Protein AF-A0A383C0L7-F1 (afdb_monomer_lite)

Radius of gyration: 10.31 Å; chains: 1; bounding box: 32×18×22 Å

Structure (mmCIF, N/CA/C/O backbone):
data_AF-A0A383C0L7-F1
#
_entry.id   AF-A0A383C0L7-F1
#
loop_
_atom_site.group_PDB
_atom_site.id
_atom_site.type_symbol
_atom_site.label_atom_id
_atom_site.label_alt_id
_atom_site.label_comp_id
_atom_site.label_asym_id
_atom_site.label_entity_id
_atom_site.label_seq_id
_atom_site.pdbx_PDB_ins_code
_atom_site.Cartn_x
_atom_site.Cartn_y
_atom_site.Cartn_z
_atom_site.occupancy
_atom_site.B_iso_or_equiv
_atom_site.auth_seq_id
_atom_site.auth_comp_id
_atom_site.auth_asym_id
_atom_site.auth_atom_id
_atom_site.pdbx_PDB_model_num
ATOM 1 N N . VAL A 1 1 ? -3.335 -4.710 7.653 1.00 84.38 1 VAL A N 1
ATOM 2 C CA . VAL A 1 1 ? -1.875 -4.955 7.761 1.00 84.38 1 VAL A CA 1
ATOM 3 C C . VAL A 1 1 ? -1.350 -5.901 6.676 1.00 84.38 1 VAL A C 1
ATOM 5 O O . VAL A 1 1 ? -0.635 -5.425 5.811 1.00 84.38 1 VAL A O 1
ATOM 8 N N . ILE A 1 2 ? -1.742 -7.186 6.618 1.00 94.25 2 ILE A N 1
ATOM 9 C CA . ILE A 1 2 ? -1.211 -8.153 5.617 1.00 94.25 2 ILE A CA 1
ATOM 10 C C . ILE A 1 2 ? -1.340 -7.651 4.166 1.00 94.25 2 ILE A C 1
ATOM 12 O O . ILE A 1 2 ? -0.365 -7.636 3.420 1.00 94.25 2 ILE A O 1
ATOM 16 N N . ASN A 1 3 ? -2.528 -7.175 3.782 1.00 96.44 3 ASN A N 1
ATOM 17 C CA . ASN A 1 3 ? -2.773 -6.663 2.430 1.00 96.44 3 ASN A CA 1
ATOM 18 C C . ASN A 1 3 ? -1.956 -5.399 2.099 1.00 96.44 3 ASN A C 1
ATOM 20 O O . ASN A 1 3 ? -1.634 -5.179 0.936 1.00 96.44 3 ASN A O 1
ATOM 24 N N . ASP A 1 4 ? -1.592 -4.591 3.102 1.00 96.69 4 ASP A N 1
ATOM 25 C CA . ASP A 1 4 ? -0.721 -3.424 2.900 1.00 96.69 4 ASP A CA 1
ATOM 26 C C . ASP A 1 4 ? 0.717 -3.863 2.597 1.00 96.69 4 ASP A C 1
ATOM 28 O O . ASP A 1 4 ? 1.291 -3.423 1.607 1.00 96.69 4 ASP A O 1
ATOM 32 N N . HIS A 1 5 ? 1.261 -4.827 3.348 1.00 96.56 5 HIS A N 1
ATOM 33 C CA . HIS A 1 5 ? 2.586 -5.392 3.060 1.00 96.56 5 HIS A CA 1
ATOM 34 C C . HIS A 1 5 ? 2.650 -6.090 1.698 1.00 96.56 5 HIS A C 1
ATOM 36 O O . HIS A 1 5 ? 3.659 -6.009 0.997 1.00 96.56 5 HIS A O 1
ATOM 42 N N . TYR A 1 6 ? 1.566 -6.756 1.293 1.00 98.19 6 TYR A N 1
ATOM 43 C CA . TYR A 1 6 ? 1.477 -7.338 -0.042 1.00 98.19 6 TYR A CA 1
ATOM 44 C C . TYR A 1 6 ? 1.520 -6.260 -1.136 1.00 98.19 6 TYR A C 1
ATOM 46 O O . TYR A 1 6 ? 2.268 -6.389 -2.108 1.00 98.19 6 TYR A O 1
ATOM 54 N N . ALA A 1 7 ? 0.772 -5.167 -0.961 1.00 97.94 7 ALA A N 1
ATOM 55 C CA . ALA A 1 7 ? 0.826 -4.024 -1.865 1.00 97.94 7 ALA A C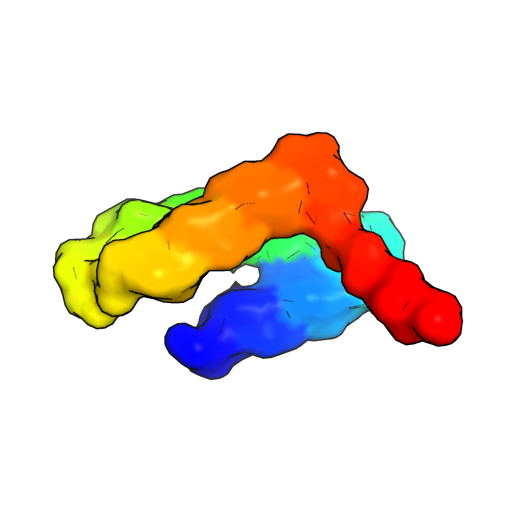A 1
ATOM 56 C C . ALA A 1 7 ? 2.218 -3.366 -1.887 1.00 97.94 7 ALA A C 1
ATOM 58 O O . ALA A 1 7 ? 2.705 -3.025 -2.968 1.00 97.94 7 ALA A O 1
ATOM 59 N N . ASP A 1 8 ? 2.898 -3.277 -0.739 1.00 97.31 8 ASP A N 1
ATOM 60 C CA . ASP A 1 8 ? 4.271 -2.775 -0.655 1.00 97.31 8 ASP A CA 1
ATOM 61 C C . ASP A 1 8 ? 5.246 -3.629 -1.477 1.00 97.31 8 ASP A C 1
ATOM 63 O O . ASP A 1 8 ? 6.041 -3.100 -2.258 1.00 97.31 8 ASP A O 1
ATOM 67 N N . ALA A 1 9 ? 5.153 -4.958 -1.376 1.00 97.56 9 ALA A N 1
ATOM 68 C CA . ALA A 1 9 ? 5.972 -5.870 -2.171 1.00 97.56 9 ALA A CA 1
ATOM 69 C C . ALA A 1 9 ? 5.711 -5.711 -3.679 1.00 97.56 9 ALA A C 1
ATOM 71 O O . ALA A 1 9 ? 6.653 -5.638 -4.472 1.00 97.56 9 ALA A O 1
ATOM 72 N N . LEU A 1 10 ? 4.442 -5.593 -4.089 1.00 98.19 10 LEU A N 1
ATOM 73 C CA . LEU A 1 10 ? 4.075 -5.337 -5.486 1.00 98.19 10 LEU A CA 1
ATOM 74 C C . LEU A 1 10 ? 4.665 -4.016 -5.994 1.00 98.19 10 LEU A C 1
ATOM 76 O O . LEU A 1 10 ? 5.198 -3.967 -7.105 1.00 98.19 10 LEU A O 1
ATOM 80 N N . TRP A 1 11 ? 4.621 -2.963 -5.179 1.00 97.56 11 TRP A N 1
ATOM 81 C CA . TRP A 1 11 ? 5.214 -1.670 -5.512 1.00 97.56 11 TRP A CA 1
ATOM 82 C C . TRP A 1 11 ? 6.731 -1.774 -5.713 1.00 97.56 11 TRP A C 1
ATOM 84 O O . TRP A 1 11 ? 7.269 -1.303 -6.718 1.00 97.56 11 TRP A O 1
ATOM 94 N N . MET A 1 12 ? 7.427 -2.459 -4.800 1.00 95.44 12 MET A N 1
ATOM 95 C CA . MET A 1 12 ? 8.875 -2.680 -4.892 1.00 95.44 12 MET A CA 1
ATOM 96 C C . MET A 1 12 ? 9.271 -3.486 -6.138 1.00 95.44 12 MET A C 1
ATOM 98 O O . MET A 1 12 ? 10.307 -3.210 -6.742 1.00 95.44 12 MET A O 1
ATOM 102 N N . LE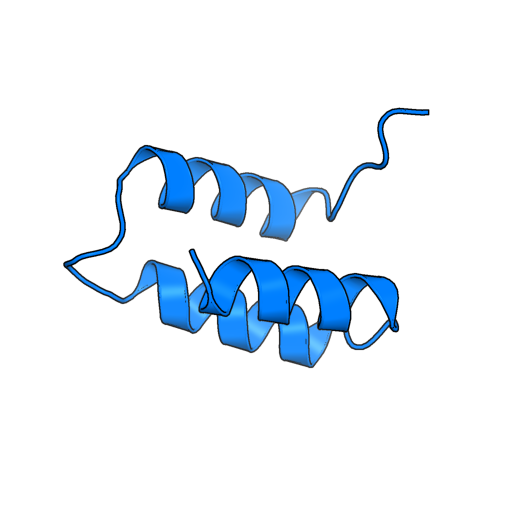U A 1 13 ? 8.414 -4.407 -6.586 1.00 97.31 13 LEU A N 1
ATOM 103 C CA . LEU A 1 13 ? 8.570 -5.178 -7.827 1.00 97.31 13 LEU A CA 1
ATOM 104 C C . LEU A 1 13 ? 8.155 -4.411 -9.099 1.00 97.31 13 LEU A C 1
ATOM 106 O O . LEU A 1 13 ? 8.006 -5.020 -10.158 1.00 97.31 13 LEU A O 1
ATOM 110 N N . LYS A 1 14 ? 7.929 -3.091 -9.016 1.00 96.88 14 LYS A N 1
ATOM 111 C CA . LYS A 1 14 ? 7.447 -2.233 -10.117 1.00 96.88 14 LYS A CA 1
ATOM 112 C C . LYS A 1 14 ? 6.070 -2.631 -10.673 1.00 96.88 14 LYS A C 1
ATOM 114 O O . LYS A 1 14 ? 5.661 -2.148 -11.729 1.00 96.88 14 LYS A O 1
ATOM 119 N N . LYS A 1 15 ? 5.299 -3.446 -9.945 1.00 98.06 15 LYS A N 1
ATOM 120 C CA . LYS A 1 15 ? 3.909 -3.822 -10.261 1.00 98.06 15 LYS A CA 1
ATOM 121 C C . LYS A 1 15 ? 2.940 -2.774 -9.702 1.00 98.06 15 LYS A C 1
ATOM 123 O O . LYS A 1 15 ? 2.045 -3.066 -8.910 1.00 98.06 15 LYS A O 1
ATOM 128 N N . ASN A 1 16 ? 3.141 -1.518 -10.103 1.00 96.81 16 ASN A N 1
ATOM 129 C CA . ASN A 1 16 ? 2.502 -0.356 -9.474 1.00 96.81 16 ASN A CA 1
ATOM 130 C C . ASN A 1 16 ? 0.975 -0.339 -9.647 1.00 96.81 16 ASN A C 1
ATOM 132 O O . ASN A 1 16 ? 0.262 0.168 -8.785 1.00 96.81 16 ASN A O 1
ATOM 136 N N . ILE A 1 17 ? 0.458 -0.873 -10.758 1.00 98.00 17 ILE A N 1
ATOM 137 C CA . ILE A 1 17 ? -0.991 -0.965 -10.997 1.00 98.00 17 ILE A CA 1
ATOM 138 C C . ILE A 1 17 ? -1.620 -1.955 -10.011 1.00 98.00 17 ILE A C 1
ATOM 140 O O . ILE A 1 17 ? -2.613 -1.629 -9.365 1.00 98.00 17 ILE A O 1
ATOM 144 N N . GLN A 1 18 ? -1.007 -3.128 -9.838 1.00 98.50 18 GLN A N 1
ATOM 145 C CA . GLN A 1 18 ? -1.466 -4.148 -8.898 1.00 9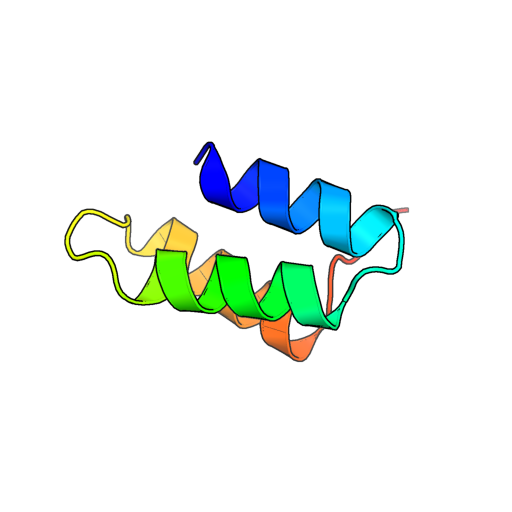8.50 18 GLN A CA 1
ATOM 146 C C . GLN A 1 18 ? -1.376 -3.652 -7.450 1.00 98.50 18 GLN A C 1
ATOM 148 O O . GLN A 1 18 ? -2.329 -3.816 -6.695 1.00 98.50 18 GLN A O 1
ATOM 153 N N . ALA A 1 19 ? -0.281 -2.981 -7.078 1.00 98.38 19 ALA A N 1
ATOM 154 C CA . ALA A 1 19 ? -0.138 -2.370 -5.756 1.00 98.38 19 ALA A CA 1
ATOM 155 C C . ALA A 1 19 ? -1.280 -1.381 -5.459 1.00 98.38 19 ALA A C 1
ATOM 157 O O . ALA A 1 19 ? -1.943 -1.481 -4.429 1.00 98.38 19 ALA A O 1
ATOM 158 N N . ARG A 1 20 ? -1.584 -0.482 -6.407 1.00 98.25 20 ARG A N 1
ATOM 159 C CA . ARG A 1 20 ? -2.694 0.477 -6.281 1.00 98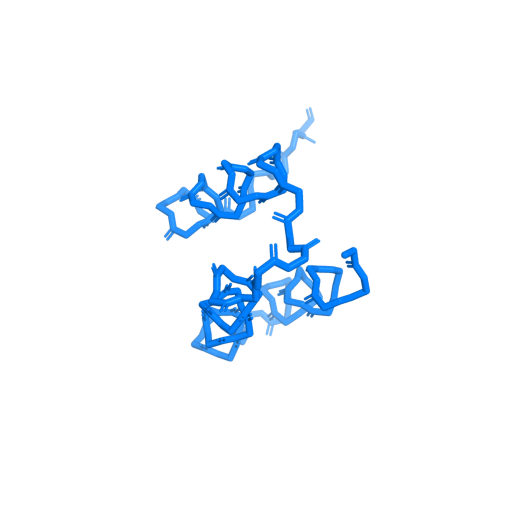.25 20 ARG A CA 1
ATOM 160 C C . ARG A 1 20 ? -4.057 -0.196 -6.167 1.00 98.25 20 ARG A C 1
ATOM 162 O O . ARG A 1 20 ? -4.897 0.284 -5.411 1.00 98.25 20 ARG A O 1
ATOM 169 N N . TYR A 1 21 ? -4.285 -1.280 -6.905 1.00 98.50 21 TYR A N 1
ATOM 170 C CA . TYR A 1 21 ? -5.525 -2.048 -6.813 1.00 98.50 21 TYR A CA 1
ATOM 171 C C . TYR A 1 21 ? -5.718 -2.628 -5.406 1.00 98.50 21 TYR A C 1
ATOM 173 O O . TYR A 1 21 ? -6.766 -2.428 -4.793 1.00 98.50 21 TYR A O 1
ATOM 181 N N . VAL A 1 22 ? -4.681 -3.269 -4.859 1.00 98.38 22 VAL A N 1
ATOM 182 C CA . VAL A 1 22 ? -4.718 -3.847 -3.508 1.00 98.38 22 VAL A CA 1
ATOM 183 C C . VAL A 1 22 ? -4.901 -2.760 -2.446 1.00 98.38 22 VAL A C 1
ATOM 185 O O . VAL A 1 22 ? -5.736 -2.908 -1.559 1.00 98.38 22 VAL A O 1
ATOM 188 N N . TRP A 1 23 ? -4.193 -1.634 -2.549 1.00 98.38 23 TRP A N 1
ATOM 189 C CA . TRP A 1 23 ? -4.378 -0.509 -1.629 1.00 98.38 23 TRP A CA 1
ATOM 190 C C . TRP A 1 23 ? -5.798 0.059 -1.654 1.00 98.38 23 TRP A C 1
ATOM 192 O O . TRP A 1 23 ? -6.374 0.290 -0.592 1.00 98.38 23 TRP A O 1
ATOM 202 N N . LYS A 1 24 ? -6.403 0.228 -2.837 1.00 98.25 24 LYS A N 1
ATOM 203 C CA . LYS A 1 24 ? -7.808 0.655 -2.945 1.00 98.25 24 LYS A CA 1
ATOM 204 C C . LYS A 1 24 ? -8.769 -0.347 -2.308 1.00 98.25 24 LYS A C 1
ATOM 206 O O . LYS A 1 24 ? -9.712 0.074 -1.649 1.00 98.25 24 LYS A O 1
ATOM 211 N N . TYR A 1 25 ? -8.510 -1.645 -2.461 1.00 98.00 25 TYR A N 1
ATOM 212 C CA . TYR A 1 25 ? -9.277 -2.678 -1.769 1.00 98.00 25 TYR A CA 1
ATOM 213 C C . TYR A 1 25 ? -9.188 -2.518 -0.242 1.00 98.00 25 TYR A C 1
ATOM 215 O O . TYR A 1 25 ? -10.217 -2.502 0.423 1.00 98.00 25 TYR A O 1
ATOM 223 N N . VAL A 1 26 ? -7.988 -2.308 0.315 1.00 97.88 26 VAL A N 1
ATOM 224 C CA . VAL A 1 26 ? -7.804 -2.094 1.765 1.00 97.88 26 VAL A CA 1
ATOM 225 C C . VAL A 1 26 ? -8.534 -0.845 2.266 1.00 97.88 26 VAL A C 1
ATOM 227 O O . VAL A 1 26 ? -9.125 -0.880 3.345 1.00 97.88 26 VAL A O 1
ATOM 230 N N . LEU A 1 27 ? -8.530 0.246 1.494 1.00 97.94 27 LEU A N 1
ATOM 231 C CA . LEU A 1 27 ? -9.257 1.473 1.842 1.00 97.94 27 LEU A CA 1
ATOM 232 C C . LEU A 1 27 ? -10.778 1.269 1.930 1.00 97.94 27 LEU A C 1
ATOM 234 O O . LEU A 1 27 ? -11.428 1.971 2.703 1.00 97.94 27 LEU A O 1
ATOM 238 N N . GLY A 1 28 ? -11.325 0.319 1.167 1.00 97.19 28 GLY A N 1
ATOM 239 C CA . GLY A 1 28 ? -12.751 -0.007 1.151 1.00 97.19 28 GLY A CA 1
ATOM 240 C C . GLY A 1 28 ? -13.220 -0.936 2.272 1.00 97.19 28 GLY A C 1
ATOM 241 O O . GLY A 1 28 ? -14.413 -1.198 2.357 1.00 97.19 28 GLY A O 1
ATOM 242 N N . LEU A 1 29 ? -12.320 -1.452 3.117 1.00 97.00 29 LEU A N 1
ATOM 243 C CA . LEU A 1 29 ? -12.705 -2.304 4.243 1.00 97.00 29 LEU A CA 1
ATOM 244 C C . LEU A 1 29 ? -13.102 -1.452 5.459 1.00 97.00 29 LEU A C 1
ATOM 246 O O . LEU A 1 29 ? -12.349 -0.573 5.898 1.00 97.00 29 LEU A O 1
ATOM 250 N N . ASP A 1 30 ? -14.254 -1.769 6.050 1.00 96.31 30 ASP A N 1
ATOM 251 C CA . ASP A 1 30 ? -14.772 -1.089 7.246 1.00 96.31 30 ASP A CA 1
ATOM 252 C C . ASP A 1 30 ? -13.868 -1.283 8.467 1.00 96.31 30 ASP A C 1
ATOM 254 O O . ASP A 1 30 ? -13.735 -0.396 9.305 1.00 96.31 30 ASP A O 1
ATOM 258 N N . THR A 1 31 ? -13.183 -2.426 8.534 1.00 95.56 31 THR A N 1
ATOM 259 C CA . THR A 1 31 ? -12.281 -2.787 9.634 1.00 95.56 31 THR A CA 1
ATOM 260 C C . THR A 1 31 ? -10.885 -2.179 9.501 1.00 95.56 31 THR A C 1
ATOM 262 O O . THR A 1 31 ? -10.028 -2.424 10.349 1.00 95.56 31 THR A O 1
ATOM 265 N N . THR A 1 32 ? -10.605 -1.431 8.429 1.00 96.50 32 THR A N 1
ATOM 266 C CA . THR A 1 32 ? -9.294 -0.801 8.255 1.00 96.50 32 THR A CA 1
ATOM 267 C C . THR A 1 32 ? -9.156 0.388 9.199 1.00 96.50 32 THR A C 1
ATOM 269 O O . THR A 1 32 ? -9.887 1.372 9.086 1.00 96.50 32 THR A O 1
ATOM 272 N N . GLU A 1 33 ? -8.162 0.315 10.081 1.00 96.94 33 GLU A N 1
ATOM 273 C CA . GLU A 1 33 ? -7.780 1.388 11.002 1.00 96.94 33 GLU A CA 1
ATOM 274 C C . GLU A 1 33 ? -7.509 2.712 10.270 1.00 96.94 33 GLU A C 1
ATOM 276 O O . GLU A 1 33 ? -6.877 2.743 9.211 1.00 96.94 33 GLU A O 1
ATOM 281 N N . GLN A 1 34 ? -7.943 3.825 10.865 1.00 96.94 34 GLN A N 1
ATOM 282 C CA . GLN A 1 34 ? -7.837 5.159 10.266 1.00 96.94 34 GLN A CA 1
ATOM 283 C C . GLN A 1 34 ? -6.390 5.534 9.907 1.00 96.94 34 GLN A C 1
ATOM 285 O O . GLN A 1 34 ? -6.127 5.998 8.798 1.00 96.94 34 GLN A O 1
ATOM 290 N N . GLN A 1 35 ? -5.437 5.239 10.794 1.00 96.38 35 GLN A N 1
ATOM 291 C CA . GLN A 1 35 ? -4.018 5.493 10.545 1.00 96.38 35 GLN A CA 1
ATOM 292 C C . GLN A 1 35 ? -3.497 4.719 9.323 1.00 96.38 35 GLN A C 1
ATOM 294 O O . GLN A 1 35 ? -2.710 5.238 8.531 1.00 96.38 35 GLN A O 1
ATOM 299 N N . LEU A 1 36 ? -3.963 3.482 9.123 1.00 96.69 36 LEU A N 1
ATOM 300 C CA . LEU A 1 36 ? -3.607 2.698 7.944 1.00 96.69 36 LEU A CA 1
ATOM 301 C C . LEU A 1 36 ? -4.210 3.305 6.668 1.00 96.69 36 LEU A C 1
ATOM 303 O O . LEU A 1 36 ? -3.530 3.343 5.642 1.00 96.69 36 LEU A O 1
ATOM 307 N N . LYS A 1 37 ? -5.442 3.832 6.720 1.00 97.44 37 LYS A N 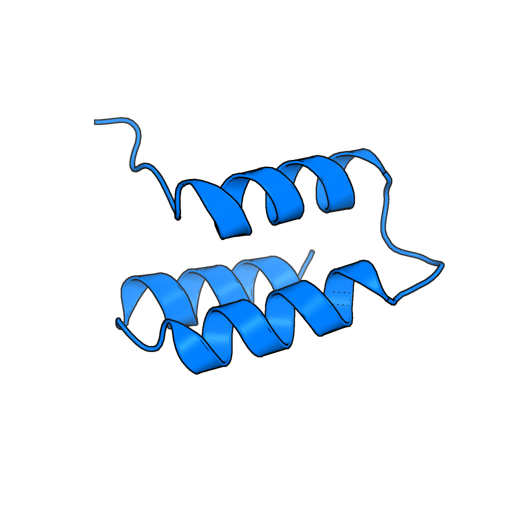1
ATOM 308 C CA . LYS A 1 37 ? -6.052 4.538 5.578 1.00 97.44 37 LYS A CA 1
ATOM 309 C C . LYS A 1 37 ? -5.243 5.774 5.183 1.00 97.44 37 LYS A C 1
ATOM 311 O O . LYS A 1 37 ? -4.972 5.975 4.001 1.00 97.44 37 LYS A O 1
ATOM 316 N N . GLU A 1 38 ? -4.821 6.572 6.157 1.00 97.50 38 GLU A N 1
ATOM 317 C CA . GLU A 1 38 ? -3.989 7.762 5.935 1.00 97.50 38 GLU A CA 1
ATOM 318 C C . GLU A 1 38 ? -2.638 7.402 5.310 1.00 97.50 38 GLU A C 1
ATOM 320 O O . GLU A 1 38 ? -2.253 7.980 4.290 1.00 97.50 38 GLU A O 1
ATOM 325 N N . ASN A 1 39 ? -1.968 6.377 5.844 1.00 96.75 39 ASN A N 1
ATOM 326 C CA . ASN A 1 39 ? -0.709 5.876 5.297 1.00 96.75 39 ASN A CA 1
ATOM 327 C C . ASN A 1 39 ? -0.861 5.403 3.844 1.00 96.75 39 ASN A C 1
ATOM 329 O O . ASN A 1 39 ? -0.043 5.747 2.991 1.00 96.75 39 ASN A O 1
ATOM 333 N N . ILE A 1 40 ? -1.917 4.645 3.535 1.00 97.31 40 ILE A N 1
ATOM 334 C CA . ILE A 1 40 ? -2.173 4.160 2.173 1.00 97.31 40 ILE A CA 1
ATOM 335 C C . ILE A 1 40 ? -2.477 5.321 1.218 1.00 97.31 40 ILE A C 1
ATOM 337 O O . ILE A 1 40 ? -1.945 5.348 0.109 1.00 97.31 40 ILE A O 1
ATOM 341 N N . ASN A 1 41 ? -3.275 6.308 1.634 1.00 97.56 41 ASN A N 1
ATOM 342 C CA . ASN A 1 41 ? -3.538 7.498 0.820 1.00 97.56 41 ASN A CA 1
ATOM 343 C C . ASN A 1 41 ? -2.246 8.265 0.500 1.00 97.56 41 ASN A C 1
ATOM 345 O O . ASN A 1 41 ? -2.047 8.682 -0.641 1.00 97.56 41 ASN A O 1
ATOM 349 N N . HIS A 1 42 ? -1.327 8.375 1.463 1.00 96.88 42 HIS A N 1
ATOM 350 C CA . HIS A 1 42 ? -0.006 8.953 1.227 1.00 96.88 42 HIS A CA 1
ATOM 351 C C . HIS A 1 42 ? 0.796 8.136 0.196 1.00 96.88 42 HIS A C 1
ATOM 353 O O . HIS A 1 42 ? 1.304 8.700 -0.777 1.00 96.88 42 HIS A O 1
ATOM 359 N N . LYS A 1 43 ? 0.847 6.802 0.342 1.00 96.38 43 LYS A N 1
ATOM 360 C CA . LYS A 1 43 ? 1.516 5.893 -0.611 1.00 96.38 43 LYS A CA 1
ATOM 361 C C . LYS A 1 43 ? 0.924 5.982 -2.026 1.00 96.38 43 LYS A C 1
ATOM 363 O O . LYS A 1 43 ? 1.661 5.875 -3.002 1.00 96.38 43 LYS A O 1
ATOM 368 N N . LEU A 1 44 ? -0.385 6.202 -2.173 1.00 97.00 44 LEU A N 1
ATOM 369 C CA . LEU A 1 44 ? -1.032 6.336 -3.485 1.00 97.00 44 LEU A CA 1
ATOM 370 C C . LEU A 1 44 ? -0.580 7.585 -4.256 1.00 97.00 44 LEU A C 1
ATOM 372 O O . LEU A 1 44 ? -0.503 7.527 -5.486 1.00 97.00 44 LEU A O 1
ATOM 376 N N . ILE A 1 45 ? -0.279 8.678 -3.547 1.00 96.12 45 ILE A N 1
ATOM 377 C CA . ILE A 1 45 ? 0.140 9.963 -4.129 1.00 96.12 45 ILE A CA 1
ATOM 378 C C . ILE A 1 45 ? 1.653 9.985 -4.360 1.00 96.12 45 ILE A C 1
ATOM 380 O O . ILE A 1 45 ? 2.109 10.295 -5.459 1.00 96.12 45 ILE A O 1
ATOM 384 N N . PHE A 1 46 ? 2.430 9.636 -3.334 1.00 95.31 46 PHE A N 1
ATOM 385 C CA . PHE A 1 46 ? 3.885 9.816 -3.329 1.00 95.31 46 PHE A CA 1
ATOM 386 C C . PHE A 1 46 ? 4.664 8.537 -3.651 1.00 95.31 46 PHE A C 1
ATOM 388 O O . PHE A 1 46 ? 5.873 8.581 -3.879 1.00 95.31 46 PHE A O 1
ATOM 395 N N . GLY A 1 47 ? 3.985 7.391 -3.698 1.00 92.94 47 GLY A N 1
ATOM 396 C CA . GLY A 1 47 ? 4.639 6.091 -3.712 1.00 92.94 47 GLY A CA 1
ATOM 397 C C . GLY A 1 47 ? 5.278 5.746 -2.369 1.00 92.94 47 GLY A C 1
ATOM 398 O O . GLY A 1 47 ? 5.138 6.458 -1.375 1.00 92.94 47 GLY A O 1
ATOM 399 N N . ILE A 1 48 ? 6.006 4.630 -2.337 1.00 92.19 48 ILE A N 1
ATOM 400 C CA . ILE A 1 48 ? 6.821 4.260 -1.176 1.00 92.19 48 ILE A CA 1
ATOM 401 C C . ILE A 1 48 ? 8.120 5.059 -1.227 1.00 92.19 48 ILE A C 1
ATOM 403 O O . ILE A 1 48 ? 9.020 4.757 -2.016 1.00 92.19 48 ILE A O 1
ATOM 407 N N . THR A 1 49 ? 8.219 6.075 -0.378 1.00 81.00 49 THR A N 1
ATOM 408 C CA . THR A 1 49 ? 9.468 6.787 -0.132 1.00 81.00 49 THR A CA 1
ATOM 409 C C . THR A 1 49 ? 10.355 5.910 0.748 1.00 81.00 49 THR A C 1
ATOM 411 O O . THR A 1 49 ? 10.071 5.669 1.921 1.00 81.00 49 THR A O 1
ATOM 414 N N . LYS A 1 50 ? 11.454 5.392 0.187 1.00 68.62 50 LYS A N 1
ATOM 415 C CA . LYS A 1 50 ? 12.536 4.873 1.029 1.00 68.62 50 LYS A CA 1
ATOM 416 C C . LYS A 1 50 ? 13.075 6.063 1.818 1.00 68.62 50 LYS A C 1
ATOM 418 O O . LYS A 1 50 ? 13.580 7.004 1.210 1.00 68.62 50 LYS A O 1
ATOM 423 N N . LYS A 1 51 ? 12.977 6.023 3.150 1.00 57.59 51 LYS A N 1
ATOM 424 C CA . LYS A 1 51 ? 13.907 6.796 3.975 1.00 57.59 51 LYS A CA 1
ATOM 425 C C . LYS A 1 51 ? 15.298 6.252 3.646 1.00 57.59 51 LYS A C 1
ATOM 427 O O . LYS A 1 51 ? 15.562 5.080 3.913 1.00 57.59 51 LYS A O 1
ATOM 432 N N . LEU A 1 52 ? 16.074 7.055 2.920 1.00 42.31 52 LEU A N 1
ATOM 433 C CA . LEU A 1 52 ? 17.514 6.868 2.764 1.00 42.31 52 LEU A CA 1
ATOM 434 C C . LEU A 1 52 ? 18.185 7.017 4.130 1.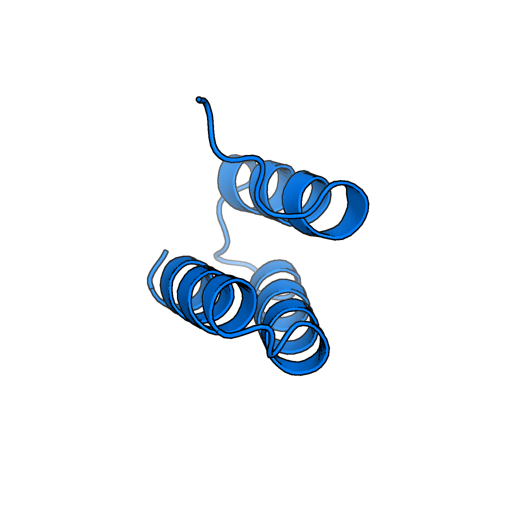00 42.31 52 LEU A C 1
ATOM 436 O O . LEU A 1 52 ? 17.699 7.862 4.918 1.00 42.31 52 LEU A O 1
#

pLDDT: mean 94.09, std 10.19, range [42.31, 98.5]

Secondary structure (DSSP, 8-state):
-HHHHHHHHHHHTT-HHHHHHHHHHHHT-TTS-HHHHHHHHHHHHH------

Foldseek 3Di:
DVLLVVLLVCVVVVVPVVSLVSLVVLLPDPPRDPVSVVVSVVCNVPNDDPPD

Sequence (52 aa):
VINDHYADALWMLKKNIQARYVWKYVLGLDTTEQQLKENINHKLIFGITKKL

Organism: NCBI:txid408172